Protein AF-X8AMN9-F1 (afdb_monomer_lite)

InterPro domains:
  IPR003500 Sugar-phosphate isomerase, RpiB/LacA/LacB family [PF02502] (1-46)
  IPR036569 Sugar-phosphate isomerase, RpiB/LacA/LacB superfamily [G3DSA:3.40.1400.10] (1-65)
  IPR0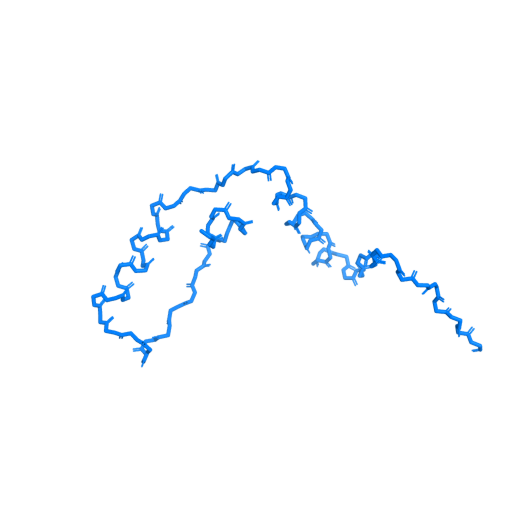36569 Sugar-phosphate isomerase, RpiB/LacA/LacB superfamily [SSF89623] (1-58)

Secondary structure (DSSP, 8-state):
-HHHHH--S-----TTTS-HHHHHHHHHHHHHPPP---HHHHHHHHHHHHHHHH--PPPPTTPPP----

Sequence (69 aa):
MAREHNNAQLIGIGGRMHTVSEALAIVDAFLTAQWSKAERHQRRIDILDEYERTHEAPPVPGAKPSTAG

Organism: NCBI:txid1299334

Radius of gyration: 17.68 Å; chains: 1; bounding box: 51×26×32 Å

Structure (mmCIF, N/CA/C/O backbone):
data_AF-X8AMN9-F1
#
_entry.id   AF-X8AMN9-F1
#
loop_
_atom_site.group_PDB
_atom_site.id
_atom_site.type_symbol
_atom_site.label_atom_id
_atom_site.label_alt_id
_atom_site.label_comp_id
_atom_site.label_asym_id
_atom_site.label_entity_id
_atom_site.label_seq_id
_atom_site.pdbx_PDB_ins_code
_atom_site.Cartn_x
_atom_site.Cartn_y
_atom_site.Cartn_z
_atom_site.occupancy
_atom_site.B_iso_or_equiv
_atom_site.auth_seq_id
_atom_site.auth_comp_id
_atom_site.auth_asym_id
_atom_site.auth_atom_id
_atom_site.pdbx_PDB_model_num
ATOM 1 N N . MET A 1 1 ? 0.776 6.982 2.868 1.00 82.12 1 MET A N 1
ATOM 2 C CA . MET A 1 1 ? 1.999 6.141 2.941 1.00 82.12 1 MET A CA 1
ATOM 3 C C . MET A 1 1 ? 1.880 4.773 2.263 1.00 82.12 1 MET A C 1
ATOM 5 O O . MET A 1 1 ? 2.470 4.615 1.205 1.00 82.12 1 MET A O 1
ATOM 9 N N . ALA A 1 2 ? 1.157 3.783 2.813 1.00 89.25 2 ALA A N 1
ATOM 10 C CA . ALA A 1 2 ? 1.104 2.434 2.217 1.00 89.25 2 ALA A CA 1
ATOM 11 C C . ALA A 1 2 ? 0.528 2.442 0.787 1.00 89.25 2 ALA A C 1
ATOM 13 O O . ALA A 1 2 ? 1.191 2.023 -0.160 1.00 89.25 2 ALA A O 1
ATOM 14 N N . ARG A 1 3 ? -0.671 3.010 0.611 1.00 92.31 3 ARG A N 1
ATOM 15 C CA . ARG A 1 3 ? -1.293 3.162 -0.709 1.00 92.31 3 ARG A CA 1
ATOM 16 C C . ARG A 1 3 ? -0.573 4.198 -1.578 1.00 92.31 3 ARG A C 1
ATOM 18 O O . ARG A 1 3 ? -0.276 3.934 -2.733 1.00 92.31 3 ARG A O 1
ATOM 25 N N . GLU A 1 4 ? -0.225 5.348 -1.003 1.00 92.00 4 GLU A N 1
ATOM 26 C CA . GLU A 1 4 ? 0.399 6.464 -1.731 1.00 92.00 4 GLU A CA 1
ATOM 27 C C . GLU A 1 4 ? 1.792 6.158 -2.293 1.00 92.00 4 GLU A C 1
ATOM 29 O O . GLU A 1 4 ? 2.103 6.636 -3.379 1.00 92.00 4 GLU A O 1
ATOM 34 N N . HIS A 1 5 ? 2.646 5.416 -1.577 1.00 95.94 5 HIS A N 1
ATOM 35 C CA . HIS A 1 5 ? 4.056 5.219 -1.953 1.00 95.94 5 HIS A CA 1
ATOM 36 C C . HIS A 1 5 ? 4.387 3.799 -2.401 1.00 95.94 5 HIS A C 1
ATOM 38 O O . HIS A 1 5 ? 5.307 3.638 -3.198 1.00 95.94 5 HIS A O 1
ATOM 44 N N . ASN A 1 6 ? 3.660 2.793 -1.914 1.00 95.06 6 ASN A N 1
ATOM 45 C CA . ASN A 1 6 ? 3.921 1.398 -2.269 1.00 95.06 6 ASN A CA 1
ATOM 46 C C . ASN A 1 6 ? 2.858 0.840 -3.220 1.00 95.06 6 ASN A C 1
ATOM 48 O O . ASN A 1 6 ? 2.927 -0.329 -3.569 1.00 95.06 6 ASN A O 1
ATOM 52 N N . ASN A 1 7 ? 1.838 1.637 -3.573 1.00 96.69 7 ASN A N 1
ATOM 53 C CA . ASN A 1 7 ? 0.647 1.172 -4.285 1.00 96.69 7 ASN A CA 1
ATOM 54 C C . ASN A 1 7 ? 0.045 -0.110 -3.668 1.00 96.69 7 ASN A C 1
ATOM 56 O O . ASN A 1 7 ? -0.521 -0.947 -4.371 1.00 96.69 7 ASN A O 1
ATOM 60 N N . ALA A 1 8 ? 0.175 -0.276 -2.345 1.00 97.06 8 ALA A N 1
ATOM 61 C CA . ALA A 1 8 ? -0.210 -1.508 -1.668 1.00 97.06 8 ALA A CA 1
ATOM 62 C C . ALA A 1 8 ? -1.687 -1.823 -1.945 1.00 97.06 8 ALA A C 1
ATOM 64 O O . ALA A 1 8 ? -2.549 -0.955 -1.789 1.00 97.06 8 ALA A O 1
ATOM 65 N N . GLN A 1 9 ? -1.972 -3.042 -2.402 1.00 96.81 9 GLN A N 1
ATOM 66 C CA . GLN A 1 9 ? -3.334 -3.512 -2.685 1.00 96.81 9 GLN A CA 1
ATOM 67 C C . GLN A 1 9 ? -4.002 -4.108 -1.441 1.00 96.81 9 GLN A C 1
ATOM 69 O O . GLN A 1 9 ? -5.226 -4.126 -1.348 1.00 96.81 9 GLN A O 1
ATOM 74 N N . LEU A 1 10 ? -3.196 -4.553 -0.475 1.00 97.00 10 LEU A N 1
ATOM 75 C CA . LEU A 1 10 ? -3.639 -5.110 0.796 1.00 97.00 10 LEU A CA 1
ATOM 76 C C . LEU A 1 10 ? -2.910 -4.434 1.959 1.00 97.00 10 LEU A C 1
ATOM 78 O O . LEU A 1 10 ? -1.779 -3.966 1.814 1.00 97.00 10 LEU A O 1
ATOM 82 N N . ILE A 1 11 ? -3.551 -4.451 3.125 1.00 97.56 11 ILE A N 1
ATOM 83 C CA . ILE A 1 11 ? -2.935 -4.153 4.419 1.00 97.56 11 ILE A CA 1
ATOM 84 C C . ILE A 1 11 ? -3.294 -5.246 5.421 1.00 97.56 11 ILE A C 1
ATOM 86 O O . ILE A 1 11 ? -4.405 -5.771 5.413 1.00 97.56 11 ILE A O 1
ATOM 90 N N . GLY A 1 12 ? -2.348 -5.577 6.295 1.00 97.25 12 GLY A N 1
ATOM 91 C CA . GLY A 1 12 ? -2.602 -6.395 7.475 1.00 97.25 12 GLY A CA 1
ATOM 92 C 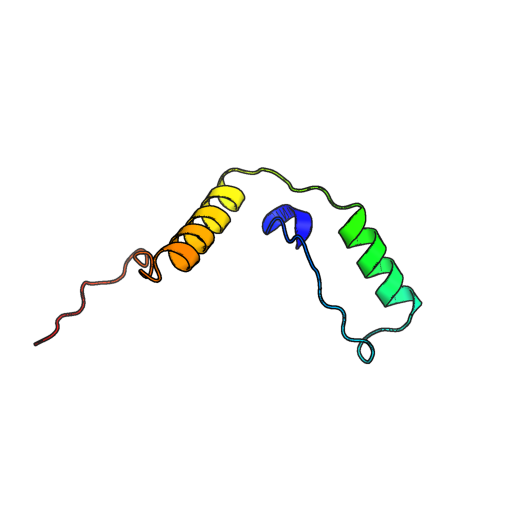C . GLY A 1 12 ? -2.804 -5.501 8.694 1.00 97.25 12 GLY A C 1
ATOM 93 O O . GLY A 1 12 ? -2.035 -4.564 8.899 1.00 97.25 12 GLY A O 1
ATOM 94 N N . ILE A 1 13 ? -3.812 -5.800 9.513 1.00 97.56 13 ILE A N 1
ATOM 95 C CA . ILE A 1 13 ? -4.059 -5.117 10.789 1.00 97.56 13 ILE A CA 1
ATOM 96 C C . ILE A 1 13 ? -4.036 -6.164 11.903 1.00 97.56 13 ILE A C 1
ATOM 98 O O . ILE A 1 13 ? -4.729 -7.180 11.836 1.00 97.56 13 ILE A O 1
ATOM 102 N N . GLY A 1 14 ? -3.230 -5.931 12.938 1.00 97.38 14 GLY A N 1
ATOM 103 C CA . GLY A 1 14 ? -3.139 -6.833 14.082 1.00 97.38 14 GLY A CA 1
ATOM 104 C C . GLY A 1 14 ? -4.330 -6.669 15.026 1.00 97.38 14 GLY A C 1
ATOM 105 O O . GLY A 1 14 ? -4.412 -5.675 15.740 1.00 97.38 14 GLY A O 1
ATOM 106 N N . GLY A 1 15 ? -5.213 -7.669 15.109 1.00 94.50 15 GLY A N 1
ATOM 107 C CA . GLY A 1 15 ? -6.447 -7.592 15.912 1.00 94.50 15 GLY A CA 1
ATOM 108 C C . GLY A 1 15 ? -6.267 -7.459 17.433 1.00 94.50 15 GLY A C 1
ATOM 109 O O . GLY A 1 15 ? -7.238 -7.220 18.139 1.00 94.50 15 GLY A O 1
ATOM 110 N N . ARG A 1 16 ? -5.043 -7.611 17.953 1.00 97.19 16 ARG A N 1
ATOM 111 C CA . ARG A 1 16 ? -4.704 -7.397 19.376 1.00 97.19 16 ARG A CA 1
ATOM 112 C C . ARG A 1 16 ? -3.924 -6.103 19.630 1.00 97.19 16 ARG A C 1
ATOM 114 O O . ARG A 1 16 ? -3.526 -5.863 20.761 1.00 97.19 16 ARG A O 1
ATOM 121 N N . MET A 1 17 ? -3.663 -5.314 18.587 1.00 97.31 17 MET A N 1
ATOM 122 C CA . MET A 1 17 ? -2.756 -4.159 18.645 1.00 97.31 17 MET A CA 1
ATOM 123 C C . MET A 1 17 ? -3.487 -2.816 18.670 1.00 97.31 17 MET A C 1
ATOM 125 O O . MET A 1 17 ? -2.862 -1.789 18.909 1.00 97.31 17 MET A O 1
ATOM 129 N N . HIS A 1 18 ? -4.796 -2.825 18.419 1.00 97.19 18 HIS A N 1
ATOM 130 C CA . HIS A 1 18 ? -5.611 -1.627 18.282 1.00 97.19 18 HIS A CA 1
ATOM 131 C C . HIS A 1 18 ? -6.961 -1.828 18.952 1.00 97.19 18 HIS A C 1
ATOM 133 O O . HIS A 1 18 ? -7.519 -2.930 18.949 1.00 97.19 18 HIS A O 1
ATOM 139 N N . THR A 1 19 ? -7.520 -0.739 19.466 1.00 97.94 19 THR A N 1
ATOM 140 C CA . THR A 1 19 ? -8.961 -0.669 19.697 1.00 97.94 19 THR A CA 1
ATOM 141 C C . THR A 1 19 ? -9.709 -0.777 18.365 1.00 97.94 19 THR A C 1
ATOM 143 O O . THR A 1 19 ? -9.159 -0.524 17.291 1.00 97.94 19 THR A O 1
ATOM 146 N N . VAL A 1 20 ? -10.998 -1.121 18.418 1.00 97.94 20 VAL A N 1
ATOM 147 C CA . VAL A 1 20 ? -11.828 -1.215 17.205 1.00 97.94 20 VAL A CA 1
ATOM 148 C C . VAL A 1 20 ? -11.874 0.123 16.460 1.00 97.94 20 VAL A C 1
ATOM 150 O O . VAL A 1 20 ? -11.731 0.144 15.243 1.00 97.94 20 VAL A O 1
ATOM 153 N N . SER A 1 21 ? -12.014 1.242 17.173 1.00 98.00 21 SER A N 1
ATOM 154 C CA . SER A 1 21 ? -12.054 2.579 16.568 1.00 98.00 21 SER A CA 1
ATOM 155 C C . SER A 1 21 ? -10.760 2.945 15.842 1.00 98.00 21 SER A C 1
ATOM 157 O O . SER A 1 21 ? -10.814 3.497 14.747 1.00 98.00 21 SER A O 1
ATOM 159 N N . GLU A 1 22 ? -9.599 2.616 16.411 1.00 98.25 22 GLU A N 1
ATOM 160 C CA . GLU A 1 22 ? -8.310 2.855 15.749 1.00 98.25 22 GLU A CA 1
ATOM 161 C C . GLU A 1 22 ? -8.155 1.975 14.508 1.00 98.25 22 GLU A C 1
ATOM 163 O O . GLU A 1 22 ? -7.723 2.456 13.463 1.00 98.25 22 GLU A O 1
ATOM 168 N N . ALA A 1 23 ? -8.554 0.702 14.593 1.00 98.19 23 ALA A N 1
ATOM 169 C CA . ALA A 1 23 ? -8.522 -0.204 13.451 1.00 98.19 23 ALA A CA 1
ATOM 170 C C . ALA A 1 23 ? -9.408 0.301 12.300 1.00 98.19 23 ALA A C 1
ATOM 172 O O . ALA A 1 23 ? -8.976 0.280 11.149 1.00 98.19 23 ALA A O 1
ATOM 173 N N . LEU A 1 24 ? -10.610 0.806 12.598 1.00 98.19 24 LEU A N 1
ATOM 174 C CA . LEU A 1 24 ? -11.497 1.404 11.596 1.00 98.19 24 LEU A CA 1
ATOM 175 C C . LEU A 1 24 ? -10.889 2.665 10.972 1.00 98.19 24 LEU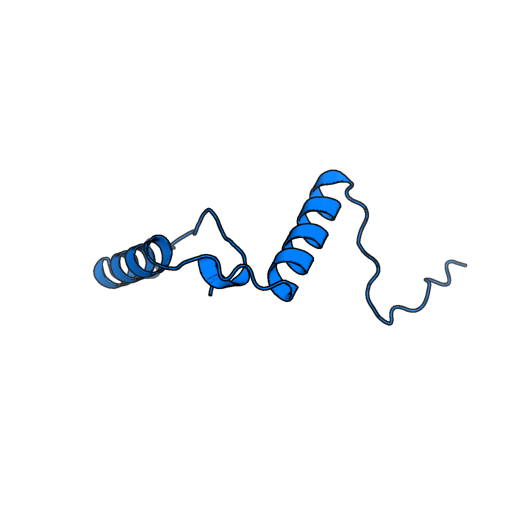 A C 1
ATOM 177 O O . LEU A 1 24 ? -10.883 2.783 9.752 1.00 98.19 24 LEU A O 1
ATOM 181 N N . ALA A 1 25 ? -10.279 3.545 11.770 1.00 98.19 25 ALA A N 1
ATOM 182 C CA . ALA A 1 25 ? -9.593 4.724 11.241 1.00 98.19 25 ALA A CA 1
ATOM 183 C C . ALA A 1 25 ? -8.424 4.355 10.300 1.00 98.19 25 ALA A C 1
ATOM 185 O O . ALA A 1 25 ? -8.199 5.030 9.294 1.00 98.19 25 ALA A O 1
ATOM 186 N N . ILE A 1 26 ? -7.698 3.265 10.587 1.00 97.81 26 ILE A N 1
ATOM 187 C CA . ILE A 1 26 ? -6.659 2.727 9.691 1.00 97.81 26 ILE A CA 1
ATOM 188 C C . ILE A 1 26 ? -7.276 2.231 8.375 1.00 97.81 26 ILE A C 1
ATOM 190 O O . ILE A 1 26 ? -6.737 2.519 7.304 1.00 97.81 26 ILE A O 1
ATOM 194 N N . VAL A 1 27 ? -8.396 1.500 8.442 1.00 97.56 27 VAL A 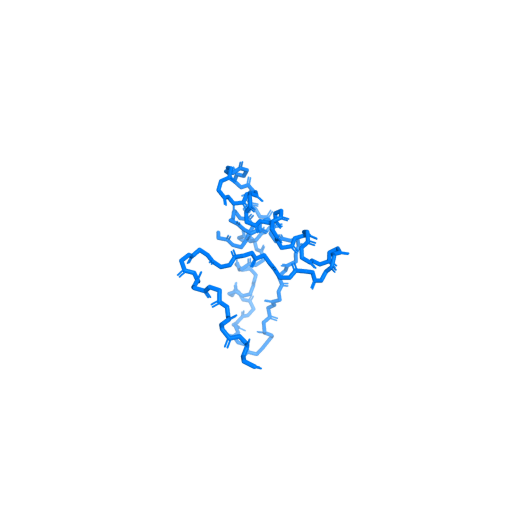N 1
ATOM 195 C CA . VAL A 1 27 ? -9.120 1.015 7.253 1.00 97.56 27 VAL A CA 1
ATOM 196 C C . VAL A 1 27 ? -9.599 2.186 6.397 1.00 97.56 27 VAL A C 1
ATOM 198 O O . VAL A 1 27 ? -9.332 2.200 5.195 1.00 97.56 27 VAL A O 1
ATOM 201 N N . ASP A 1 28 ? -10.224 3.195 7.004 1.00 98.19 28 ASP A N 1
ATOM 202 C CA . ASP A 1 28 ? -10.717 4.381 6.301 1.00 98.19 28 ASP A CA 1
ATOM 203 C C . ASP A 1 28 ? -9.577 5.129 5.605 1.00 98.19 28 ASP A C 1
ATOM 205 O O . ASP A 1 28 ? -9.662 5.449 4.415 1.00 98.19 28 ASP A O 1
ATOM 209 N N . ALA A 1 29 ? -8.462 5.348 6.309 1.00 97.81 29 ALA A N 1
ATOM 210 C CA . ALA A 1 29 ? -7.282 5.983 5.733 1.00 97.81 29 ALA A CA 1
ATOM 211 C C . ALA A 1 29 ? -6.705 5.176 4.556 1.00 97.81 29 ALA A C 1
ATOM 213 O O . ALA A 1 29 ? -6.263 5.757 3.566 1.00 97.81 29 ALA A O 1
ATOM 214 N N . PHE A 1 30 ? -6.712 3.842 4.627 1.00 97.44 30 PHE A N 1
ATOM 215 C CA . PHE A 1 30 ? -6.207 2.998 3.546 1.00 97.44 30 PHE A CA 1
ATOM 216 C C . PHE A 1 30 ? -7.111 3.001 2.309 1.00 97.44 30 PHE A C 1
ATOM 218 O O . PHE A 1 30 ? -6.600 3.111 1.194 1.00 97.44 30 PHE A O 1
ATOM 225 N N . LEU A 1 31 ? -8.431 2.900 2.497 1.00 97.00 31 LEU A N 1
ATOM 226 C CA . LEU A 1 31 ? -9.402 2.860 1.400 1.00 97.00 31 LEU A CA 1
ATOM 227 C C . LEU A 1 31 ? -9.527 4.205 0.675 1.00 97.00 31 LEU A C 1
ATOM 229 O O . LEU A 1 31 ? -9.752 4.236 -0.534 1.00 97.00 31 LEU A O 1
ATOM 233 N N . THR A 1 32 ? -9.383 5.314 1.402 1.00 97.75 32 THR A N 1
ATOM 234 C CA . THR A 1 32 ? -9.511 6.665 0.834 1.00 97.75 32 THR A CA 1
ATOM 235 C C . THR A 1 32 ? -8.224 7.167 0.182 1.00 97.75 32 THR A C 1
ATOM 237 O O . THR A 1 32 ? -8.286 7.917 -0.799 1.00 97.75 32 THR A O 1
ATOM 240 N N . ALA A 1 33 ? -7.057 6.741 0.676 1.00 97.06 33 ALA A N 1
ATOM 241 C CA . ALA A 1 33 ? -5.770 7.142 0.122 1.00 97.06 33 ALA A CA 1
ATOM 242 C C . ALA A 1 33 ? -5.633 6.749 -1.358 1.00 97.06 33 ALA A C 1
ATOM 244 O O . ALA A 1 33 ? -5.986 5.649 -1.781 1.00 97.06 33 ALA A O 1
ATOM 245 N N . GLN A 1 34 ? -5.056 7.648 -2.154 1.00 96.31 34 GLN A N 1
ATOM 246 C CA . GLN A 1 34 ? -4.827 7.421 -3.579 1.00 96.31 34 GLN A CA 1
ATOM 247 C C . GLN A 1 34 ? -3.365 7.074 -3.848 1.00 96.31 34 GLN A C 1
ATOM 249 O O . GLN A 1 34 ? -2.450 7.584 -3.203 1.00 96.31 34 GLN A O 1
ATOM 254 N N . TRP A 1 35 ? -3.132 6.206 -4.829 1.00 97.50 35 TRP A N 1
ATOM 255 C CA . TRP A 1 35 ? -1.788 5.959 -5.343 1.00 97.50 35 TRP A CA 1
ATOM 256 C C . TRP A 1 35 ? -1.219 7.249 -5.949 1.00 97.50 35 TRP A C 1
ATOM 258 O O . TRP A 1 35 ? -1.845 7.848 -6.823 1.00 97.50 35 TRP A O 1
ATOM 268 N N . SER A 1 36 ? -0.028 7.666 -5.504 1.00 96.62 36 SER A N 1
ATOM 269 C CA . SER A 1 36 ? 0.565 8.946 -5.921 1.00 96.62 36 SER A CA 1
ATOM 270 C C . SER A 1 36 ? 1.019 8.976 -7.380 1.00 96.62 36 SER A C 1
ATOM 272 O O . SER A 1 36 ? 1.188 10.059 -7.933 1.00 96.62 36 SER A O 1
ATOM 274 N N . LYS A 1 37 ? 1.254 7.809 -7.999 1.00 95.88 37 LYS A N 1
ATOM 275 C CA . LYS A 1 37 ? 1.796 7.662 -9.364 1.00 95.88 37 LYS A CA 1
ATOM 276 C C . LYS A 1 37 ? 3.150 8.346 -9.591 1.00 95.88 37 LYS A C 1
ATOM 278 O O . LYS A 1 37 ? 3.560 8.510 -10.736 1.00 95.88 37 LYS A O 1
ATOM 283 N N . ALA A 1 38 ? 3.866 8.746 -8.537 1.00 97.56 38 ALA A N 1
ATOM 284 C CA . ALA A 1 38 ? 5.155 9.404 -8.717 1.00 97.56 38 ALA A CA 1
ATOM 285 C C . ALA A 1 38 ? 6.187 8.413 -9.276 1.00 97.56 38 ALA A C 1
ATOM 287 O O . ALA A 1 38 ? 6.340 7.305 -8.758 1.00 97.56 38 ALA A O 1
ATOM 288 N N . GLU A 1 39 ? 6.952 8.846 -10.276 1.00 97.81 39 GLU A N 1
ATOM 289 C CA . GLU A 1 39 ? 7.912 8.014 -11.015 1.00 97.81 39 GLU A CA 1
ATOM 290 C C . GLU A 1 39 ? 8.889 7.263 -10.098 1.00 97.81 39 GLU A C 1
ATOM 292 O O . GLU A 1 39 ? 9.114 6.066 -10.259 1.00 97.81 39 GLU A O 1
ATOM 297 N N . ARG A 1 40 ? 9.408 7.929 -9.054 1.00 97.25 40 ARG A N 1
ATOM 298 C CA . ARG A 1 40 ? 10.318 7.297 -8.081 1.00 97.25 40 ARG A CA 1
ATOM 299 C C . ARG A 1 40 ? 9.706 6.083 -7.373 1.00 97.25 40 ARG A C 1
ATOM 301 O O . ARG A 1 40 ? 10.446 5.207 -6.937 1.00 97.25 40 ARG A O 1
ATOM 308 N N . HIS A 1 41 ? 8.388 6.084 -7.173 1.00 97.69 41 HIS A N 1
ATOM 309 C CA . HIS A 1 41 ? 7.676 5.016 -6.488 1.00 97.69 41 HIS A CA 1
ATOM 310 C C . HIS A 1 41 ? 7.361 3.887 -7.463 1.00 97.69 41 HIS A C 1
ATOM 312 O O . HIS A 1 41 ? 7.622 2.738 -7.128 1.00 97.69 41 HIS A O 1
ATOM 318 N N . GLN A 1 42 ? 6.920 4.220 -8.682 1.00 98.00 42 GLN A N 1
ATOM 319 C CA . GLN A 1 42 ? 6.718 3.232 -9.743 1.00 98.00 42 GLN A CA 1
ATOM 320 C C . GLN A 1 42 ? 8.014 2.472 -10.041 1.00 98.00 42 GLN A C 1
ATOM 322 O O . GLN A 1 42 ? 8.037 1.258 -9.917 1.00 98.00 42 GLN A O 1
ATOM 327 N N . ARG A 1 43 ? 9.133 3.179 -10.245 1.00 97.56 43 ARG A N 1
ATOM 328 C CA . ARG A 1 43 ? 10.442 2.552 -10.478 1.00 97.56 43 ARG A CA 1
ATOM 329 C C . ARG A 1 43 ? 10.842 1.560 -9.378 1.00 97.56 43 ARG A C 1
ATOM 331 O O . ARG A 1 43 ? 11.516 0.578 -9.655 1.00 97.56 43 ARG A O 1
ATOM 338 N N . ARG A 1 44 ? 10.495 1.829 -8.113 1.00 97.75 44 ARG A N 1
ATOM 339 C CA . ARG A 1 44 ? 10.798 0.911 -6.999 1.00 97.75 44 ARG A CA 1
ATOM 340 C C . ARG A 1 44 ? 9.907 -0.328 -7.014 1.00 97.75 44 ARG A C 1
ATOM 342 O O . ARG A 1 44 ? 10.408 -1.394 -6.685 1.00 97.75 44 ARG A O 1
ATOM 349 N N . ILE A 1 45 ? 8.633 -0.169 -7.372 1.00 97.94 45 ILE A N 1
ATOM 350 C CA . ILE A 1 45 ? 7.700 -1.285 -7.566 1.00 97.94 45 ILE A CA 1
ATOM 351 C C . ILE A 1 45 ? 8.196 -2.152 -8.725 1.00 97.94 45 ILE A C 1
ATOM 353 O O . ILE A 1 45 ? 8.407 -3.337 -8.524 1.00 97.94 45 ILE A O 1
ATOM 357 N N . ASP A 1 46 ? 8.543 -1.547 -9.864 1.00 98.00 46 ASP A N 1
ATOM 358 C CA . ASP A 1 46 ? 9.021 -2.271 -11.050 1.00 98.00 46 ASP A CA 1
ATOM 359 C C . ASP A 1 46 ? 10.293 -3.095 -10.771 1.00 98.00 46 ASP A C 1
ATOM 361 O O . ASP A 1 46 ? 10.438 -4.203 -11.275 1.00 98.00 46 ASP A O 1
ATOM 365 N N . ILE A 1 47 ? 11.217 -2.579 -9.946 1.00 97.94 47 ILE A N 1
ATOM 366 C CA . ILE A 1 47 ? 12.413 -3.331 -9.518 1.00 97.94 47 ILE A CA 1
ATOM 367 C C . ILE A 1 47 ? 12.024 -4.590 -8.732 1.00 97.94 47 ILE A C 1
ATOM 369 O O . ILE A 1 47 ? 12.663 -5.629 -8.895 1.00 97.94 47 ILE A O 1
ATOM 373 N N . LEU A 1 48 ? 11.021 -4.492 -7.856 1.00 97.88 48 LEU A N 1
ATOM 374 C CA . LEU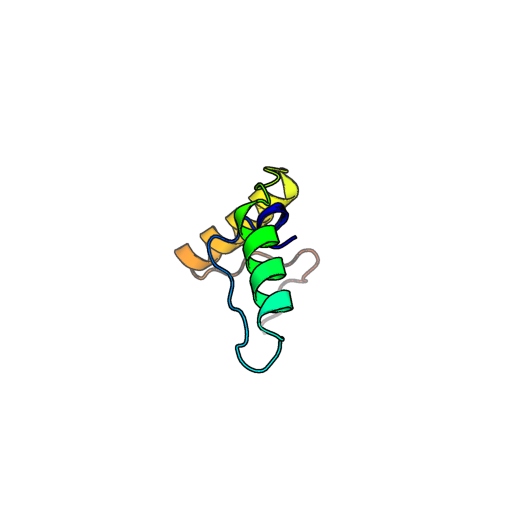 A 1 48 ? 10.569 -5.626 -7.055 1.00 97.88 48 LEU A CA 1
ATOM 375 C C . LEU A 1 48 ? 9.777 -6.622 -7.908 1.00 97.88 48 LEU A C 1
ATOM 377 O O . LEU A 1 48 ? 10.058 -7.811 -7.825 1.00 97.88 48 LEU A O 1
ATOM 381 N N . ASP A 1 49 ? 8.875 -6.143 -8.767 1.00 98.00 49 ASP A N 1
ATOM 382 C CA . ASP A 1 49 ? 8.099 -6.974 -9.696 1.00 98.00 49 ASP A CA 1
ATOM 383 C C . ASP A 1 49 ? 9.027 -7.776 -10.628 1.00 98.00 49 ASP 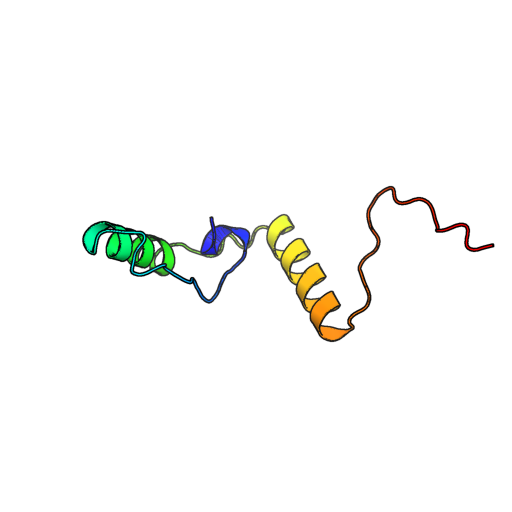A C 1
ATOM 385 O O . ASP A 1 49 ? 8.824 -8.968 -10.869 1.00 98.00 49 ASP A O 1
ATOM 389 N N . GLU A 1 50 ? 10.099 -7.149 -11.121 1.00 98.38 50 GLU A N 1
ATOM 390 C CA . GLU A 1 50 ? 11.105 -7.813 -11.952 1.00 98.38 50 GLU A CA 1
ATOM 391 C C . GLU A 1 50 ? 11.908 -8.864 -11.173 1.00 98.38 50 GLU A C 1
ATOM 393 O O . GLU A 1 50 ? 12.179 -9.955 -11.688 1.00 98.38 50 GLU A O 1
ATOM 398 N N . TYR A 1 51 ? 12.248 -8.569 -9.916 1.00 98.19 51 TYR A N 1
ATOM 399 C CA . TYR A 1 51 ? 12.872 -9.543 -9.026 1.00 98.19 51 TYR A CA 1
ATOM 400 C C . TYR A 1 51 ? 11.935 -10.721 -8.734 1.00 98.19 51 TYR A C 1
ATOM 402 O O . TYR A 1 51 ? 12.380 -11.859 -8.780 1.00 98.19 51 TYR A O 1
ATOM 410 N N . GLU A 1 52 ? 10.643 -10.504 -8.490 1.00 98.06 52 GLU A N 1
ATOM 411 C CA . GLU A 1 52 ? 9.681 -11.599 -8.292 1.00 98.06 52 GLU A CA 1
ATOM 412 C C . GLU A 1 52 ? 9.536 -12.469 -9.549 1.00 98.06 52 GLU A C 1
ATOM 414 O O . GLU A 1 52 ? 9.427 -13.695 -9.462 1.00 98.06 52 GLU A O 1
ATOM 419 N N . ARG A 1 53 ? 9.584 -11.850 -10.734 1.00 98.19 53 ARG A N 1
ATOM 420 C CA . ARG A 1 53 ? 9.486 -12.547 -12.021 1.00 98.19 53 ARG A CA 1
ATOM 421 C C . ARG A 1 53 ? 10.708 -13.413 -12.327 1.00 98.19 53 ARG A C 1
ATOM 423 O O . ARG A 1 53 ? 10.561 -14.492 -12.899 1.00 98.19 53 ARG A O 1
ATOM 430 N N . THR A 1 54 ? 11.906 -12.926 -12.014 1.00 98.19 54 THR A N 1
ATOM 431 C CA . THR A 1 54 ? 13.177 -13.539 -12.451 1.00 98.19 54 THR A CA 1
ATOM 432 C C . THR A 1 54 ? 13.952 -14.224 -11.331 1.00 98.19 54 THR A C 1
ATOM 434 O O . THR A 1 54 ? 14.743 -15.122 -11.600 1.00 98.19 54 THR A O 1
ATOM 437 N N . HIS A 1 55 ? 13.724 -13.820 -10.081 1.00 97.44 55 HIS A N 1
ATOM 438 C CA . HIS A 1 55 ? 14.560 -14.097 -8.910 1.00 97.44 55 HIS A CA 1
ATOM 439 C C . HIS A 1 55 ? 16.028 -13.653 -9.058 1.00 97.44 55 HIS A C 1
ATOM 441 O O . HIS A 1 55 ? 16.883 -14.051 -8.265 1.00 97.44 55 HIS A O 1
ATOM 447 N N . GLU A 1 56 ? 16.335 -12.793 -10.033 1.00 97.12 56 GLU A N 1
ATOM 448 C CA . GLU A 1 56 ? 17.658 -12.197 -10.190 1.00 97.12 56 GLU A CA 1
ATOM 449 C C . GLU A 1 56 ? 17.742 -10.915 -9.364 1.00 97.12 56 GLU A C 1
ATOM 451 O O . GLU A 1 56 ? 17.041 -9.934 -9.618 1.00 97.12 56 GLU A O 1
ATOM 456 N N . ALA A 1 57 ? 18.595 -10.917 -8.337 1.00 95.12 57 ALA A N 1
ATOM 457 C CA . ALA A 1 57 ? 18.748 -9.760 -7.466 1.00 95.12 57 ALA A CA 1
ATOM 458 C C . ALA A 1 57 ? 19.216 -8.529 -8.272 1.00 95.12 57 ALA A C 1
ATOM 460 O O . ALA A 1 57 ? 20.233 -8.608 -8.970 1.00 95.12 57 ALA A O 1
ATOM 461 N N . PRO A 1 58 ? 18.535 -7.372 -8.153 1.00 94.50 58 PRO A N 1
ATOM 462 C CA . PRO A 1 58 ? 18.967 -6.163 -8.836 1.00 94.50 58 PRO A CA 1
ATOM 463 C C . PRO A 1 58 ? 20.337 -5.714 -8.303 1.00 94.50 58 PRO A C 1
ATOM 465 O O . PRO A 1 58 ? 20.646 -5.910 -7.121 1.00 94.50 58 PRO A O 1
ATOM 468 N N . PRO A 1 59 ? 21.168 -5.065 -9.136 1.00 93.50 59 PRO A N 1
ATOM 469 C CA . PRO A 1 59 ? 22.472 -4.592 -8.701 1.00 93.50 59 PRO A CA 1
ATOM 470 C C . PRO A 1 59 ? 22.323 -3.558 -7.581 1.00 93.50 59 PRO A C 1
ATOM 472 O O . PRO A 1 59 ? 21.561 -2.595 -7.691 1.00 93.50 59 PRO A O 1
ATOM 475 N N . VAL A 1 60 ? 23.095 -3.730 -6.508 1.00 93.75 60 VAL A N 1
ATOM 476 C CA . VAL A 1 60 ? 23.136 -2.770 -5.400 1.00 93.75 60 VAL A CA 1
ATOM 477 C C . VAL A 1 60 ? 24.045 -1.597 -5.791 1.00 93.75 60 VAL A C 1
ATOM 479 O O . VAL A 1 60 ? 25.229 -1.814 -6.068 1.00 93.75 60 VAL A O 1
ATOM 482 N N . PRO A 1 61 ? 23.547 -0.345 -5.810 1.00 92.06 61 PRO A N 1
ATOM 483 C CA . PRO A 1 61 ? 24.369 0.811 -6.152 1.00 92.06 61 PRO A CA 1
ATOM 484 C C . PRO A 1 61 ? 25.599 0.929 -5.242 1.00 92.06 61 PRO A C 1
ATOM 486 O O . PRO A 1 61 ? 25.476 0.938 -4.020 1.00 92.06 61 PRO A O 1
ATOM 489 N N . GLY A 1 62 ? 26.788 1.033 -5.839 1.00 90.19 62 GLY A N 1
ATOM 490 C CA . GLY A 1 62 ? 28.051 1.161 -5.104 1.00 90.19 62 GLY A CA 1
ATOM 491 C C . GLY A 1 62 ? 28.633 -0.152 -4.567 1.00 90.19 62 GLY A C 1
ATOM 492 O O . GLY A 1 62 ? 29.688 -0.119 -3.933 1.00 90.19 62 GLY A O 1
ATOM 493 N N . ALA A 1 63 ? 28.005 -1.303 -4.832 1.00 87.38 63 ALA A N 1
ATOM 494 C CA . ALA A 1 63 ? 28.613 -2.591 -4.526 1.00 87.38 63 ALA A CA 1
ATOM 495 C C . ALA A 1 63 ? 29.857 -2.816 -5.398 1.00 87.38 63 ALA A C 1
ATOM 497 O O . ALA A 1 63 ? 29.817 -2.676 -6.622 1.00 87.38 63 ALA A O 1
ATOM 498 N N . LYS A 1 64 ? 30.977 -3.175 -4.761 1.00 79.38 64 LYS A N 1
ATOM 499 C CA . LYS A 1 64 ? 32.151 -3.680 -5.481 1.00 79.38 64 LYS A CA 1
ATOM 500 C C . LYS A 1 64 ? 31.846 -5.103 -5.967 1.00 79.38 64 LYS A C 1
ATOM 502 O O . LYS A 1 64 ? 31.199 -5.844 -5.223 1.00 79.38 64 LYS A O 1
ATOM 507 N N . PRO A 1 65 ? 32.294 -5.501 -7.171 1.00 64.50 65 PRO A N 1
ATOM 508 C CA . PRO A 1 65 ? 32.135 -6.876 -7.625 1.00 64.50 65 PRO A CA 1
ATOM 509 C C . PRO A 1 65 ? 32.777 -7.825 -6.609 1.00 64.50 65 PRO A C 1
ATOM 511 O O . PRO A 1 65 ? 33.862 -7.547 -6.093 1.00 64.50 65 PRO A O 1
ATOM 514 N N . SER A 1 66 ? 32.083 -8.921 -6.302 1.00 66.44 66 SER A N 1
ATOM 515 C CA . SER A 1 66 ? 32.618 -9.977 -5.446 1.00 66.44 66 SER A CA 1
ATOM 516 C C . SER A 1 66 ? 33.907 -10.506 -6.074 1.00 66.44 66 SER A C 1
ATOM 518 O O . SER A 1 66 ? 33.877 -11.070 -7.167 1.00 66.44 66 SER A O 1
ATOM 520 N N . THR A 1 67 ? 35.043 -10.319 -5.403 1.00 53.56 67 THR A N 1
ATOM 521 C CA . THR A 1 67 ? 36.275 -11.050 -5.704 1.00 53.56 67 THR A CA 1
ATOM 522 C C . THR A 1 67 ? 36.091 -12.480 -5.200 1.00 53.56 67 THR A C 1
ATOM 524 O O . THR A 1 67 ? 36.540 -12.817 -4.106 1.00 53.56 67 THR A O 1
ATOM 527 N N . ALA A 1 68 ? 35.355 -13.301 -5.947 1.00 48.62 68 ALA A N 1
ATOM 528 C CA . ALA A 1 68 ? 35.387 -14.741 -5.740 1.00 48.62 68 ALA A CA 1
ATOM 529 C C . ALA A 1 68 ? 36.750 -15.239 -6.248 1.00 48.62 68 ALA A C 1
ATOM 531 O O . ALA A 1 68 ? 37.044 -15.110 -7.438 1.00 48.62 68 ALA A O 1
ATOM 532 N N . GLY A 1 69 ? 37.599 -15.674 -5.313 1.00 42.16 69 GLY A N 1
ATOM 533 C CA . GLY A 1 69 ? 38.841 -16.402 -5.586 1.00 42.16 69 GLY A CA 1
ATOM 534 C C . GLY A 1 69 ? 38.602 -17.886 -5.805 1.00 42.16 69 GLY A C 1
ATOM 535 O O . GLY A 1 69 ? 37.484 -18.356 -5.488 1.00 42.16 69 GLY A O 1
#

Foldseek 3Di:
DCCQQQVDPDDDDDPVPDDPVVVVVVVVCNVPDHHNPDPVRVVVNVQVVVCVVPVDHDDDPPDDPDPPD

pLDDT: mean 93.1, std 11.45, range [42.16, 98.38]